Protein AF-A0A1Y4HBT4-F1 (afdb_monomer_lite)

pLDDT: mean 91.41, std 9.84, range [44.88, 98.38]

Structure (mmCIF, N/CA/C/O backbone):
data_AF-A0A1Y4HBT4-F1
#
_entry.id   AF-A0A1Y4HBT4-F1
#
loop_
_atom_site.group_PDB
_atom_site.id
_atom_site.type_symbol
_atom_site.label_atom_id
_atom_site.label_alt_id
_atom_site.label_comp_id
_atom_site.label_asym_id
_atom_site.label_entity_id
_atom_site.label_seq_id
_atom_site.pdbx_PDB_ins_code
_atom_site.Cartn_x
_atom_site.Cartn_y
_atom_site.Cartn_z
_atom_site.occupancy
_atom_site.B_iso_or_equiv
_atom_site.auth_seq_id
_atom_site.auth_comp_id
_atom_site.auth_asym_id
_atom_site.auth_atom_id
_atom_site.pdbx_PDB_model_num
ATOM 1 N N . MET A 1 1 ? -8.157 23.548 -2.774 1.00 64.62 1 MET A N 1
ATOM 2 C CA . MET A 1 1 ? -7.279 22.639 -3.549 1.00 64.62 1 MET A CA 1
ATOM 3 C C . MET A 1 1 ? -8.157 21.857 -4.516 1.00 64.62 1 MET A C 1
ATOM 5 O O . MET A 1 1 ? -9.192 21.374 -4.078 1.00 64.62 1 MET A O 1
ATOM 9 N N . TYR A 1 2 ? -7.808 21.787 -5.802 1.00 73.25 2 TYR A N 1
ATOM 10 C CA . TYR A 1 2 ? -8.589 21.038 -6.796 1.00 73.25 2 TYR A CA 1
ATOM 11 C C . TYR A 1 2 ? -8.471 19.526 -6.544 1.00 73.25 2 TYR A C 1
ATOM 13 O O . TYR A 1 2 ? -7.358 19.030 -6.365 1.00 73.25 2 TYR A O 1
ATOM 21 N N . LYS A 1 3 ? -9.604 18.813 -6.514 1.00 75.88 3 LYS A N 1
ATOM 22 C CA . LYS A 1 3 ? -9.679 17.352 -6.356 1.00 75.88 3 LYS A CA 1
ATOM 23 C C . LYS A 1 3 ? -10.138 16.749 -7.683 1.00 75.88 3 LYS A C 1
ATOM 25 O O . LYS A 1 3 ? -11.192 17.127 -8.187 1.00 75.88 3 LYS A O 1
ATOM 30 N N . ARG A 1 4 ? -9.327 15.859 -8.261 1.00 77.75 4 ARG A N 1
ATOM 31 C CA . ARG A 1 4 ? -9.658 15.161 -9.516 1.00 77.75 4 ARG A CA 1
ATOM 32 C C . ARG A 1 4 ? -10.712 14.075 -9.282 1.00 77.75 4 ARG A C 1
ATOM 34 O O . ARG A 1 4 ? -10.930 13.683 -8.141 1.00 77.75 4 ARG A O 1
ATOM 41 N N . ALA A 1 5 ? -11.333 13.555 -10.339 1.00 82.56 5 ALA A N 1
ATOM 42 C CA . ALA A 1 5 ? -12.328 12.484 -10.217 1.00 82.56 5 ALA A CA 1
ATOM 43 C C . ALA A 1 5 ? -11.760 11.231 -9.517 1.00 82.56 5 ALA A C 1
ATOM 45 O O . ALA A 1 5 ? -12.427 10.630 -8.677 1.00 82.56 5 ALA A O 1
ATOM 46 N N . GLU A 1 6 ? -10.490 10.896 -9.771 1.00 88.44 6 GLU A N 1
ATOM 47 C CA . GLU A 1 6 ? -9.811 9.747 -9.163 1.00 88.44 6 GLU A CA 1
ATOM 48 C C . GLU A 1 6 ? -9.647 9.898 -7.647 1.00 88.44 6 GLU A C 1
ATOM 50 O O . GLU A 1 6 ? -9.584 8.897 -6.941 1.00 88.44 6 GLU A O 1
ATOM 55 N N . TYR A 1 7 ? -9.618 11.131 -7.126 1.00 93.25 7 TYR A N 1
ATOM 56 C CA . TYR A 1 7 ? -9.551 11.373 -5.684 1.00 93.25 7 TYR A CA 1
ATOM 57 C C . TYR A 1 7 ? -10.738 10.720 -4.966 1.00 93.25 7 TYR A C 1
ATOM 59 O O . TYR A 1 7 ? -10.548 10.052 -3.949 1.00 93.25 7 TYR A O 1
ATOM 67 N N . GLN A 1 8 ? -11.956 10.914 -5.488 1.00 91.88 8 GLN A N 1
ATOM 68 C CA . GLN A 1 8 ? -13.167 10.397 -4.846 1.00 91.88 8 GLN A CA 1
ATOM 69 C C . GLN A 1 8 ? -13.194 8.876 -4.919 1.00 91.88 8 GLN A C 1
ATOM 71 O O . GLN A 1 8 ? -13.357 8.224 -3.894 1.00 91.88 8 GLN A O 1
ATOM 76 N N . LEU A 1 9 ? -12.885 8.321 -6.094 1.00 93.88 9 LEU A N 1
ATOM 77 C CA . LEU A 1 9 ? -12.813 6.877 -6.288 1.00 93.88 9 LEU A CA 1
ATOM 78 C C . LEU A 1 9 ? -11.801 6.218 -5.338 1.00 93.88 9 LEU A C 1
ATOM 80 O O . LEU A 1 9 ? -12.131 5.243 -4.671 1.00 93.88 9 LEU A O 1
ATOM 84 N N . ILE A 1 10 ? -10.578 6.750 -5.234 1.00 94.31 10 ILE A N 1
ATOM 85 C CA . ILE A 1 10 ? -9.556 6.197 -4.331 1.00 94.31 10 ILE A CA 1
ATOM 86 C C . ILE A 1 10 ? -10.014 6.318 -2.869 1.00 94.31 10 ILE A C 1
ATOM 88 O O . ILE A 1 10 ? -9.846 5.378 -2.095 1.00 94.31 10 ILE A O 1
ATOM 92 N N . THR A 1 11 ? -10.627 7.442 -2.490 1.00 94.50 11 THR A N 1
ATOM 93 C CA . THR A 1 11 ? -11.150 7.655 -1.131 1.00 94.50 11 THR A CA 1
ATOM 94 C C . THR A 1 11 ? -12.230 6.634 -0.776 1.00 94.50 11 THR A C 1
ATOM 96 O O . THR A 1 11 ? -12.176 6.036 0.297 1.00 94.50 11 THR A O 1
ATOM 99 N N . GLU A 1 12 ? -13.196 6.418 -1.668 1.00 94.19 12 GLU A N 1
ATOM 100 C CA . GLU A 1 12 ? -14.270 5.437 -1.490 1.00 94.19 12 GLU A CA 1
ATOM 101 C C . GLU A 1 12 ? -13.694 4.026 -1.342 1.00 94.19 12 GLU A C 1
ATOM 103 O O . GLU A 1 12 ? -13.970 3.350 -0.351 1.00 94.19 12 GLU A O 1
ATOM 108 N N . ARG A 1 13 ? -12.791 3.631 -2.246 1.00 95.06 13 ARG A N 1
ATOM 109 C CA . ARG A 1 13 ? -12.144 2.312 -2.231 1.00 95.06 13 ARG A CA 1
ATOM 110 C C . ARG A 1 13 ? -11.312 2.047 -0.983 1.00 95.06 13 ARG A C 1
ATOM 112 O O . ARG A 1 13 ? -11.311 0.929 -0.480 1.00 95.06 13 ARG A O 1
ATOM 119 N N . ILE A 1 14 ? -10.609 3.053 -0.462 1.00 94.38 14 ILE A N 1
ATOM 120 C CA . ILE A 1 14 ? -9.837 2.901 0.779 1.00 94.38 14 ILE A CA 1
ATOM 121 C C . ILE A 1 14 ? -10.763 2.782 1.994 1.00 94.38 14 ILE A C 1
ATOM 123 O O . ILE A 1 14 ? -10.425 2.080 2.946 1.00 94.38 14 ILE A O 1
ATOM 127 N N . LYS A 1 15 ? -11.929 3.436 1.989 1.00 93.38 15 LYS A N 1
ATOM 128 C CA . LYS A 1 15 ? -12.894 3.364 3.098 1.00 93.38 15 LYS A CA 1
ATOM 129 C C . LYS A 1 15 ? -13.644 2.036 3.159 1.00 93.38 15 LYS A C 1
ATOM 131 O O . LYS A 1 15 ? -14.063 1.649 4.248 1.00 93.38 15 LYS A O 1
ATOM 136 N N . GLU A 1 16 ? -13.770 1.324 2.041 1.00 94.06 16 GLU A N 1
ATOM 137 C CA . GLU A 1 16 ? -14.349 -0.021 2.015 1.00 94.06 16 GLU A CA 1
ATOM 138 C C . GLU A 1 16 ? -13.636 -0.973 3.004 1.00 94.06 16 GLU A C 1
ATOM 140 O O . GLU A 1 16 ? -12.448 -0.797 3.311 1.00 94.06 16 GLU A O 1
ATOM 145 N N . PRO A 1 17 ? -14.333 -2.001 3.527 1.00 93.06 17 PRO A N 1
ATOM 146 C CA . PRO A 1 17 ? -13.690 -3.070 4.282 1.00 93.06 17 PRO A CA 1
ATOM 147 C C . PRO A 1 17 ? -12.550 -3.709 3.483 1.00 93.06 17 PRO A C 1
ATOM 149 O O . PRO A 1 17 ? -12.629 -3.828 2.258 1.00 93.06 17 PRO A O 1
ATOM 152 N N . ARG A 1 18 ? -11.505 -4.167 4.178 1.00 94.50 18 ARG A N 1
ATOM 153 C CA . ARG A 1 18 ? -10.351 -4.830 3.561 1.00 94.50 18 ARG A CA 1
ATOM 154 C C . ARG A 1 18 ? -10.784 -6.104 2.824 1.00 94.50 18 ARG A C 1
ATOM 156 O O . ARG A 1 18 ? -10.974 -7.154 3.428 1.00 94.50 18 ARG A O 1
ATOM 163 N N . ARG A 1 19 ? -10.954 -5.988 1.506 1.00 91.25 19 ARG A N 1
ATOM 164 C CA . ARG A 1 19 ? -11.344 -7.085 0.597 1.00 91.25 19 ARG A CA 1
ATOM 165 C C . ARG A 1 19 ? -10.495 -7.148 -0.663 1.00 91.25 19 ARG A C 1
ATOM 167 O O . ARG A 1 19 ? -10.307 -8.223 -1.220 1.00 91.25 19 ARG A O 1
ATOM 174 N N . PHE A 1 20 ? -9.980 -6.002 -1.096 1.00 94.75 20 PHE A N 1
ATOM 175 C CA . PHE A 1 20 ? -9.266 -5.865 -2.355 1.00 94.75 20 PHE A CA 1
ATOM 176 C C . PHE A 1 20 ? -7.920 -5.186 -2.143 1.00 94.75 20 PHE A C 1
ATOM 178 O O . PHE A 1 20 ? -7.798 -4.248 -1.352 1.00 94.75 20 PHE A O 1
ATOM 185 N N . ILE A 1 21 ? -6.937 -5.638 -2.914 1.00 96.12 21 ILE A N 1
ATOM 186 C CA . ILE A 1 21 ? -5.676 -4.931 -3.110 1.00 96.12 21 ILE A CA 1
ATOM 187 C C . ILE A 1 21 ? -5.961 -3.797 -4.096 1.00 96.12 21 ILE A C 1
ATOM 189 O O . ILE A 1 21 ? -6.390 -4.051 -5.222 1.00 96.12 21 ILE A O 1
ATOM 193 N N . GLN A 1 22 ? -5.757 -2.549 -3.676 1.00 96.12 22 GLN A N 1
ATOM 194 C CA . GLN A 1 22 ? -5.985 -1.391 -4.537 1.00 96.12 22 GLN A CA 1
ATOM 195 C C . GLN A 1 22 ? -4.718 -1.092 -5.333 1.00 96.12 22 GLN A C 1
ATOM 197 O O . GLN A 1 22 ? -3.628 -1.012 -4.766 1.00 96.12 22 GLN A O 1
ATOM 202 N N . VAL A 1 23 ? -4.856 -0.900 -6.643 1.00 94.81 23 VAL A N 1
ATOM 203 C CA . VAL A 1 23 ? -3.729 -0.596 -7.532 1.00 94.81 23 VAL A CA 1
ATOM 204 C C . VAL A 1 23 ? -4.066 0.627 -8.380 1.00 94.81 23 VAL A C 1
ATOM 206 O O . VAL A 1 23 ? -5.076 0.650 -9.079 1.00 94.81 23 VAL A O 1
ATOM 209 N N . VAL A 1 24 ? -3.207 1.646 -8.335 1.00 93.56 24 VAL A N 1
ATOM 210 C CA . VAL A 1 24 ? -3.311 2.870 -9.137 1.00 93.56 24 VAL A CA 1
ATOM 211 C C . VAL A 1 24 ? -2.195 2.876 -10.177 1.00 93.56 24 VAL A C 1
ATOM 213 O O . VAL A 1 24 ? -1.037 3.184 -9.886 1.00 93.56 24 VAL A O 1
ATOM 216 N N . MET A 1 25 ? -2.564 2.556 -11.416 1.00 90.56 25 MET A N 1
ATOM 217 C CA . MET A 1 25 ? -1.651 2.497 -12.558 1.00 90.56 25 MET A CA 1
ATOM 218 C C . MET A 1 25 ? -1.843 3.693 -13.488 1.00 90.56 25 MET A C 1
ATOM 220 O O . MET A 1 25 ? -2.935 4.236 -13.623 1.00 90.56 25 MET A O 1
ATOM 224 N N . GLY A 1 26 ? -0.776 4.100 -14.172 1.00 89.00 26 GLY A N 1
ATOM 225 C CA . GLY A 1 26 ? -0.867 5.123 -15.216 1.00 89.00 26 GLY A CA 1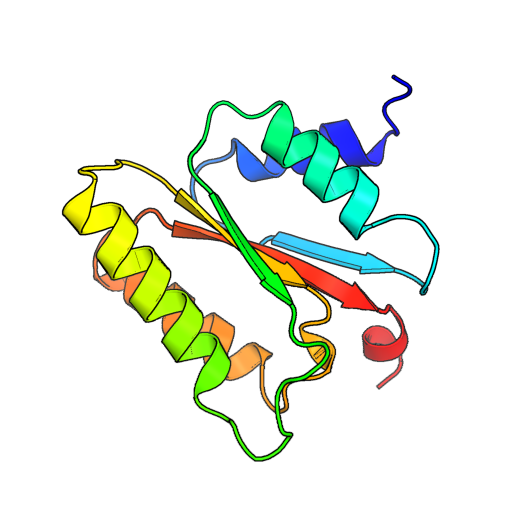
ATOM 226 C C . GLY A 1 26 ? 0.493 5.613 -15.693 1.00 89.00 26 GLY A C 1
ATOM 227 O O . GLY A 1 26 ? 1.521 5.288 -15.092 1.00 89.00 26 GLY A O 1
ATOM 228 N N . ALA A 1 27 ? 0.522 6.415 -16.756 1.00 86.31 27 ALA A N 1
ATOM 229 C CA . ALA A 1 27 ? 1.765 6.951 -17.308 1.00 86.31 27 ALA A CA 1
ATOM 230 C C . ALA A 1 27 ? 2.593 7.716 -16.253 1.00 86.31 27 ALA A C 1
ATOM 232 O O . ALA A 1 27 ? 2.094 8.164 -15.211 1.00 86.31 27 ALA A O 1
ATOM 233 N N . ARG A 1 28 ? 3.902 7.842 -16.490 1.00 82.94 28 ARG A N 1
ATOM 234 C CA . ARG A 1 28 ? 4.760 8.673 -15.633 1.00 82.94 28 ARG A CA 1
ATOM 235 C C . ARG A 1 28 ? 4.326 10.139 -15.734 1.00 82.94 28 ARG A C 1
ATOM 237 O O . ARG A 1 28 ? 3.817 10.557 -16.765 1.00 82.94 28 ARG A O 1
ATOM 244 N N . GLN A 1 29 ? 4.527 10.896 -14.654 1.00 82.44 29 GLN A N 1
ATOM 245 C CA . GLN A 1 29 ? 4.263 12.344 -14.587 1.00 82.44 29 GLN A CA 1
ATOM 246 C C . GLN A 1 29 ? 2.790 12.789 -14.706 1.00 82.44 29 GLN A C 1
ATOM 248 O O . GLN A 1 29 ? 2.516 13.974 -14.849 1.00 82.44 29 GLN A O 1
ATOM 253 N N . ILE A 1 30 ? 1.815 11.882 -14.558 1.00 86.88 30 ILE A N 1
ATOM 254 C CA . ILE A 1 30 ? 0.383 12.256 -14.556 1.00 86.88 30 ILE A CA 1
ATOM 255 C C . ILE A 1 30 ? -0.153 12.685 -13.177 1.00 86.88 30 ILE A C 1
ATOM 257 O O . ILE A 1 30 ? -1.322 13.051 -13.062 1.00 86.88 30 ILE A O 1
ATOM 261 N N . GLY A 1 31 ? 0.673 12.632 -12.124 1.00 86.19 31 GLY A N 1
ATOM 262 C CA . GLY A 1 31 ? 0.303 13.059 -10.767 1.00 86.19 31 GLY A CA 1
ATOM 263 C C . GLY A 1 31 ? -0.365 11.994 -9.883 1.00 86.19 31 GLY A C 1
ATOM 264 O O . GLY A 1 31 ? -1.105 12.355 -8.973 1.00 86.19 31 GLY A O 1
ATOM 265 N N . LYS A 1 32 ? -0.113 10.695 -10.110 1.00 91.38 32 LYS A N 1
ATOM 266 C CA . LYS A 1 32 ? -0.682 9.594 -9.297 1.00 91.38 32 LYS A CA 1
ATOM 267 C C . LYS A 1 32 ? -0.343 9.730 -7.809 1.00 91.38 32 LYS A C 1
ATOM 269 O O . LYS A 1 32 ? -1.244 9.835 -6.981 1.00 91.38 32 LYS A O 1
ATOM 274 N N . SER A 1 33 ? 0.950 9.811 -7.484 1.00 90.62 33 SER A N 1
ATOM 275 C CA . SER A 1 33 ? 1.432 9.949 -6.105 1.00 90.62 33 SER A CA 1
ATOM 276 C C . SER A 1 33 ? 0.934 11.249 -5.470 1.00 90.62 33 SER A C 1
ATOM 278 O O . SER A 1 33 ? 0.663 11.291 -4.273 1.00 90.62 33 SER A O 1
ATOM 280 N N . THR A 1 34 ? 0.718 12.299 -6.274 1.00 91.56 34 THR A N 1
ATOM 281 C CA . THR A 1 34 ? 0.097 13.547 -5.817 1.00 91.56 34 THR A CA 1
ATOM 282 C C . THR A 1 34 ? -1.344 13.322 -5.366 1.00 91.56 34 THR A C 1
ATOM 284 O O . THR A 1 34 ? -1.672 13.696 -4.246 1.00 91.56 34 THR A O 1
ATOM 287 N N . VAL A 1 35 ? -2.192 12.689 -6.187 1.00 92.88 35 VAL A N 1
ATOM 288 C CA . VAL A 1 35 ? -3.595 12.417 -5.823 1.00 92.88 35 VAL A CA 1
ATOM 289 C C . VAL A 1 35 ? -3.671 11.497 -4.605 1.00 92.88 35 VAL A C 1
ATOM 291 O O . VAL A 1 35 ? -4.398 11.800 -3.664 1.00 92.88 35 VAL A O 1
ATOM 294 N N . VAL A 1 36 ? -2.870 10.430 -4.562 1.00 94.06 36 VAL A N 1
ATOM 295 C CA . VAL A 1 36 ? -2.827 9.524 -3.404 1.00 94.06 36 VAL A CA 1
ATOM 296 C C . VAL A 1 36 ? -2.409 10.263 -2.134 1.00 94.06 36 VAL A C 1
ATOM 298 O O . VAL A 1 36 ? -3.069 10.130 -1.110 1.00 94.06 36 VAL A O 1
ATOM 301 N N . LYS A 1 37 ? -1.378 11.113 -2.191 1.00 93.12 37 LYS A N 1
ATOM 302 C CA . LYS A 1 37 ? -0.956 11.918 -1.036 1.00 93.12 37 LYS A CA 1
ATOM 303 C C . LYS A 1 37 ? -2.057 12.865 -0.551 1.00 93.12 37 LYS A C 1
ATOM 305 O O . LYS A 1 37 ? -2.183 13.078 0.651 1.00 93.12 37 LYS A O 1
ATOM 310 N N . GLN A 1 38 ? -2.855 13.426 -1.462 1.00 92.25 38 GLN A N 1
ATOM 311 C CA . GLN A 1 38 ? -4.018 14.240 -1.098 1.00 92.25 38 GLN A CA 1
ATOM 312 C C . GLN A 1 38 ? -5.093 13.400 -0.398 1.00 92.25 38 GLN A C 1
ATOM 314 O O . GLN A 1 38 ? -5.630 13.839 0.613 1.00 92.25 38 GLN A O 1
ATOM 319 N N . VAL A 1 39 ? -5.380 12.195 -0.901 1.00 94.50 39 VAL A N 1
ATOM 320 C CA . VAL A 1 39 ? -6.338 11.271 -0.274 1.00 94.50 39 VAL A CA 1
ATOM 321 C C . VAL A 1 39 ? -5.871 10.876 1.127 1.00 94.50 39 VAL A C 1
ATOM 323 O O . VAL A 1 39 ? -6.618 11.051 2.079 1.00 94.50 39 VAL A O 1
ATOM 326 N N . LEU A 1 40 ? -4.622 10.428 1.279 1.00 94.06 40 LEU A N 1
ATOM 327 C CA . LEU A 1 40 ? -4.062 10.014 2.572 1.00 94.06 40 LEU A CA 1
ATOM 328 C C . LEU A 1 40 ? -4.041 11.145 3.605 1.00 94.06 40 LEU A C 1
ATOM 330 O O . LEU A 1 40 ? -4.207 10.886 4.788 1.00 94.06 40 LEU A O 1
ATOM 334 N N . LYS A 1 41 ? -3.827 12.393 3.172 1.00 91.94 41 LYS A N 1
ATOM 335 C CA . LYS A 1 41 ? -3.843 13.559 4.066 1.00 91.94 41 LYS A CA 1
ATOM 336 C C . LYS A 1 41 ? -5.248 13.881 4.578 1.00 91.94 41 LYS A C 1
ATOM 338 O O . LYS A 1 41 ? -5.387 14.350 5.701 1.00 91.94 41 LYS A O 1
ATOM 343 N N . ASP A 1 42 ? -6.255 13.680 3.737 1.00 92.62 42 ASP A N 1
ATOM 344 C CA . ASP A 1 42 ? -7.647 13.989 4.062 1.00 92.62 42 ASP A CA 1
ATOM 345 C C . ASP A 1 42 ? -8.369 12.804 4.734 1.00 92.62 42 ASP A C 1
ATOM 347 O O . ASP A 1 42 ? -9.470 12.971 5.261 1.00 92.62 42 ASP A O 1
ATOM 351 N N . LEU A 1 43 ? -7.777 11.606 4.703 1.00 90.69 43 LEU A N 1
ATOM 352 C CA . LEU A 1 43 ? -8.248 10.436 5.434 1.00 90.69 43 LEU A CA 1
ATOM 353 C C . LEU A 1 43 ? -7.761 10.483 6.883 1.00 90.69 43 LEU A C 1
ATOM 355 O O . LEU A 1 43 ? -6.566 10.574 7.146 1.00 90.69 43 LEU A O 1
ATOM 359 N N . ASP A 1 44 ? -8.687 10.309 7.822 1.00 88.25 44 ASP A N 1
ATOM 360 C CA . ASP A 1 44 ? -8.378 10.115 9.242 1.00 88.25 44 ASP A CA 1
ATOM 361 C C . ASP A 1 44 ? -8.026 8.642 9.524 1.00 88.25 44 ASP A C 1
ATOM 363 O O . ASP A 1 44 ? -8.686 7.941 10.286 1.00 88.25 44 ASP A O 1
ATOM 367 N N . MET A 1 45 ? -7.036 8.119 8.794 1.00 93.75 45 MET A N 1
ATOM 368 C CA . MET A 1 45 ? -6.555 6.743 8.928 1.00 93.75 45 MET A CA 1
ATOM 369 C C . MET A 1 45 ? -5.027 6.728 9.008 1.00 93.75 45 MET A C 1
ATOM 371 O O . MET A 1 45 ? -4.369 7.390 8.199 1.00 93.75 45 MET A O 1
ATOM 375 N N . PRO A 1 46 ? -4.429 5.942 9.921 1.00 97.12 46 PRO A N 1
ATOM 376 C CA . PRO A 1 46 ? -2.990 5.737 9.927 1.00 97.12 46 PRO A CA 1
ATOM 377 C C . PRO A 1 46 ? -2.517 5.166 8.589 1.00 97.12 46 PRO A C 1
ATOM 379 O O . PRO A 1 46 ? -3.143 4.263 8.031 1.00 97.12 46 PRO A O 1
ATOM 382 N N . TYR A 1 47 ? -1.385 5.652 8.086 1.00 97.88 47 TYR A N 1
ATOM 383 C CA . TYR A 1 47 ? -0.769 5.115 6.878 1.00 97.88 47 TYR A CA 1
ATOM 384 C C . TYR A 1 47 ? 0.753 5.097 6.978 1.00 97.88 47 TYR A C 1
ATOM 386 O O . TYR A 1 47 ? 1.343 5.851 7.753 1.00 97.88 47 TYR A O 1
ATOM 394 N N . GLN A 1 48 ? 1.390 4.251 6.173 1.00 97.81 48 GLN A N 1
ATOM 395 C CA . GLN A 1 48 ? 2.826 4.258 5.910 1.00 97.81 48 GLN A CA 1
ATOM 396 C C . GLN A 1 48 ? 3.062 4.237 4.403 1.00 97.81 48 GLN A C 1
ATOM 398 O O . GLN A 1 48 ? 2.374 3.527 3.670 1.00 97.81 48 GLN A O 1
ATOM 403 N N . PHE A 1 49 ? 4.021 5.039 3.948 1.00 97.12 49 PHE A N 1
ATOM 404 C CA . PHE A 1 49 ? 4.328 5.221 2.534 1.00 97.12 49 PHE A CA 1
ATOM 405 C C . PHE A 1 49 ? 5.777 4.829 2.261 1.00 97.12 49 PHE A C 1
ATOM 407 O O . PHE A 1 49 ? 6.692 5.390 2.864 1.00 97.12 49 PHE A O 1
ATOM 414 N N . PHE A 1 50 ? 5.974 3.918 1.314 1.00 96.88 50 PHE A N 1
ATOM 415 C CA . PHE A 1 50 ? 7.279 3.445 0.866 1.00 96.88 50 PHE A CA 1
ATOM 416 C C . PHE A 1 50 ? 7.424 3.674 -0.641 1.00 96.88 50 PHE A C 1
ATOM 418 O O . PHE A 1 50 ? 6.462 3.514 -1.385 1.00 96.88 50 PHE A O 1
ATOM 425 N N . SER A 1 51 ? 8.623 4.037 -1.104 1.00 95.12 51 SER A N 1
ATOM 426 C CA . SER A 1 51 ? 8.943 4.127 -2.537 1.00 95.12 51 SER A CA 1
ATOM 427 C C . SER A 1 51 ? 9.983 3.077 -2.905 1.00 95.12 51 SER A C 1
ATOM 429 O O . SER A 1 51 ? 11.020 2.971 -2.247 1.00 95.12 51 SER A O 1
ATOM 431 N N . ALA A 1 52 ? 9.717 2.343 -3.985 1.00 93.56 52 ALA A N 1
ATOM 432 C CA . ALA A 1 52 ? 10.631 1.362 -4.553 1.00 93.56 52 ALA A CA 1
ATOM 433 C C . ALA A 1 52 ? 11.728 1.987 -5.445 1.00 93.56 52 ALA A C 1
ATOM 435 O O . ALA A 1 52 ? 12.493 1.263 -6.080 1.00 93.56 52 ALA A O 1
ATOM 436 N N . ASP A 1 53 ? 11.834 3.323 -5.525 1.00 89.06 53 ASP A N 1
ATOM 437 C CA . ASP A 1 53 ? 12.697 3.999 -6.502 1.00 89.06 53 ASP A CA 1
ATOM 438 C C . ASP A 1 53 ? 14.182 3.623 -6.429 1.00 89.06 53 ASP A C 1
ATOM 440 O O . ASP A 1 53 ? 14.828 3.564 -7.478 1.00 89.06 53 ASP A O 1
ATOM 444 N N . ASN A 1 54 ? 14.683 3.360 -5.218 1.00 86.88 54 ASN A N 1
ATOM 445 C CA . ASN A 1 54 ? 16.093 3.096 -4.910 1.00 86.88 54 ASN A CA 1
ATOM 446 C C . ASN A 1 54 ? 16.316 1.701 -4.306 1.00 86.88 54 ASN A C 1
ATOM 448 O O . ASN A 1 54 ? 17.293 1.482 -3.588 1.00 86.88 54 ASN A O 1
ATOM 452 N N . VAL A 1 55 ? 15.397 0.766 -4.544 1.00 89.19 55 VAL A N 1
ATOM 453 C CA . VAL A 1 55 ? 15.532 -0.597 -4.028 1.00 89.19 55 VAL A CA 1
ATOM 454 C C . VAL A 1 55 ? 16.447 -1.390 -4.962 1.00 89.19 55 VAL A C 1
ATOM 456 O O . VAL A 1 55 ? 16.177 -1.449 -6.165 1.00 89.19 55 VAL A O 1
ATOM 459 N N . PRO A 1 56 ? 17.537 -1.996 -4.453 1.00 87.31 56 PRO A N 1
ATOM 460 C CA . PRO A 1 56 ? 18.389 -2.850 -5.269 1.00 87.31 56 PRO A CA 1
ATOM 461 C C . PRO A 1 56 ? 17.585 -4.008 -5.864 1.00 87.31 56 PRO A C 1
ATOM 463 O O . PRO A 1 56 ? 16.815 -4.648 -5.152 1.00 87.31 56 PRO A O 1
ATOM 466 N N . ALA A 1 57 ? 17.817 -4.337 -7.137 1.00 77.44 57 ALA A N 1
ATOM 467 C CA . ALA A 1 57 ? 17.121 -5.440 -7.811 1.00 77.44 57 ALA A CA 1
ATOM 468 C C . ALA A 1 57 ? 17.336 -6.808 -7.130 1.00 77.44 57 ALA A C 1
ATOM 470 O O . ALA A 1 57 ? 16.527 -7.716 -7.283 1.00 77.44 57 ALA A O 1
ATOM 471 N N . THR A 1 58 ? 18.419 -6.953 -6.363 1.00 82.19 58 THR A N 1
ATOM 472 C CA . THR A 1 58 ? 18.731 -8.152 -5.575 1.00 82.19 58 THR A CA 1
ATOM 473 C C . THR A 1 58 ? 17.929 -8.256 -4.278 1.00 82.19 58 THR A C 1
ATOM 475 O O . THR A 1 58 ? 17.941 -9.310 -3.646 1.00 82.19 58 THR A O 1
ATOM 478 N N . ASN A 1 59 ? 17.243 -7.192 -3.853 1.00 85.56 59 ASN A N 1
ATOM 479 C CA . ASN A 1 59 ? 16.483 -7.190 -2.611 1.00 85.56 59 ASN A CA 1
ATOM 480 C C . ASN A 1 59 ? 15.048 -7.685 -2.839 1.00 85.56 59 ASN A C 1
ATOM 482 O O . ASN A 1 59 ? 14.106 -6.903 -2.963 1.00 85.56 59 ASN A O 1
ATOM 486 N N . SER A 1 60 ? 14.889 -9.007 -2.846 1.00 84.12 60 SER A N 1
ATOM 487 C CA . SER A 1 60 ? 13.583 -9.665 -2.946 1.00 84.12 60 SER A CA 1
ATOM 488 C C . SER A 1 60 ? 12.745 -9.581 -1.664 1.00 84.12 60 SER A C 1
ATOM 490 O O . SER A 1 60 ? 11.547 -9.847 -1.706 1.00 84.12 60 SER A O 1
ATOM 492 N N . ALA A 1 61 ? 13.351 -9.239 -0.521 1.00 92.88 61 ALA A N 1
ATOM 493 C CA . ALA A 1 61 ? 12.676 -9.193 0.779 1.00 92.88 61 ALA A CA 1
ATOM 494 C C . ALA A 1 61 ? 12.002 -7.842 1.070 1.00 92.88 61 ALA A C 1
ATOM 496 O O . ALA A 1 61 ? 11.155 -7.758 1.955 1.00 92.88 61 ALA A O 1
ATOM 497 N N . TRP A 1 62 ? 12.317 -6.796 0.300 1.00 96.44 62 TRP A N 1
ATOM 498 C CA . TRP A 1 62 ? 11.929 -5.420 0.615 1.00 96.44 62 TRP A CA 1
ATOM 499 C C . TRP A 1 62 ? 10.417 -5.205 0.807 1.00 96.44 62 TRP A C 1
ATOM 501 O O . TRP A 1 62 ? 10.001 -4.460 1.694 1.00 96.44 62 TRP A O 1
ATOM 511 N N . ILE A 1 63 ? 9.576 -5.873 0.009 1.00 96.75 63 ILE A N 1
ATOM 512 C CA . ILE A 1 63 ? 8.113 -5.792 0.162 1.00 96.75 63 ILE A CA 1
ATOM 513 C C . ILE A 1 63 ? 7.682 -6.401 1.504 1.00 96.75 63 ILE A C 1
ATOM 515 O O . ILE A 1 63 ? 6.912 -5.780 2.240 1.00 96.75 63 ILE A O 1
ATOM 519 N N . SER A 1 64 ? 8.205 -7.580 1.849 1.00 97.50 64 SER A N 1
ATOM 520 C CA . SER A 1 64 ? 7.945 -8.227 3.140 1.00 97.50 64 SER A CA 1
ATOM 521 C C . SER A 1 64 ? 8.448 -7.376 4.311 1.00 97.50 64 SER A C 1
ATOM 523 O O . SER A 1 64 ? 7.758 -7.274 5.326 1.00 97.50 64 SER A O 1
ATOM 525 N N . ASP A 1 65 ? 9.586 -6.691 4.161 1.00 97.31 65 ASP A N 1
ATOM 526 C CA . ASP A 1 65 ? 10.119 -5.777 5.178 1.00 97.31 65 ASP A CA 1
ATOM 527 C C . ASP A 1 65 ? 9.186 -4.579 5.421 1.00 97.31 65 ASP A C 1
ATOM 529 O O . ASP A 1 65 ? 8.926 -4.217 6.573 1.00 97.31 65 ASP A O 1
ATOM 533 N N . CYS A 1 66 ? 8.616 -3.996 4.357 1.00 98.00 66 CYS A N 1
ATOM 534 C CA . CYS A 1 66 ? 7.603 -2.940 4.478 1.00 98.00 66 CYS A CA 1
ATOM 535 C C . CYS A 1 66 ? 6.393 -3.433 5.284 1.00 98.00 66 CYS A C 1
ATOM 537 O O . CYS A 1 66 ? 5.914 -2.746 6.190 1.00 98.00 66 CYS A O 1
ATOM 539 N N . TRP A 1 67 ? 5.923 -4.648 4.997 1.00 98.19 67 TRP A N 1
ATOM 540 C CA . TRP A 1 67 ? 4.828 -5.275 5.734 1.00 98.19 67 TRP A CA 1
ATOM 541 C C . TRP A 1 67 ? 5.166 -5.497 7.205 1.00 98.19 67 TRP A C 1
ATOM 543 O O . TRP A 1 67 ? 4.379 -5.137 8.082 1.00 98.19 67 TRP A O 1
ATOM 553 N N . ALA A 1 68 ? 6.345 -6.047 7.496 1.00 98.25 68 ALA A N 1
ATOM 554 C CA . ALA A 1 68 ? 6.811 -6.276 8.859 1.00 98.25 68 ALA A CA 1
ATOM 555 C C . ALA A 1 68 ? 6.880 -4.966 9.661 1.00 98.25 68 ALA A C 1
ATOM 557 O O . ALA A 1 68 ? 6.414 -4.914 10.805 1.00 98.25 68 ALA A O 1
ATOM 558 N N . ALA A 1 69 ? 7.375 -3.890 9.044 1.00 98.31 69 ALA A N 1
ATOM 559 C CA . ALA A 1 69 ? 7.408 -2.563 9.649 1.00 98.31 69 ALA A CA 1
ATOM 560 C C . ALA A 1 69 ? 5.995 -2.051 9.984 1.00 98.31 69 ALA A C 1
ATOM 562 O O . ALA A 1 69 ? 5.747 -1.615 11.111 1.00 98.31 69 ALA A O 1
ATOM 563 N N . VAL A 1 70 ? 5.043 -2.162 9.049 1.00 98.38 70 VAL A N 1
ATOM 564 C CA . VAL A 1 70 ? 3.651 -1.726 9.265 1.00 98.38 70 VAL A CA 1
ATOM 565 C C . VAL A 1 70 ? 2.948 -2.567 10.327 1.00 98.38 70 VAL A C 1
ATOM 567 O O . VAL A 1 70 ? 2.282 -2.007 11.197 1.00 98.38 70 VAL A O 1
ATOM 570 N N . ARG A 1 71 ? 3.124 -3.893 10.318 1.00 98.31 71 ARG A N 1
ATOM 571 C CA . ARG A 1 71 ? 2.570 -4.802 11.337 1.00 98.31 71 ARG A CA 1
ATOM 572 C C . ARG A 1 71 ? 3.077 -4.447 12.733 1.00 98.31 71 ARG A C 1
ATOM 574 O O . ARG A 1 71 ? 2.285 -4.343 13.671 1.00 98.31 71 ARG A O 1
ATOM 581 N N . SER A 1 72 ? 4.385 -4.221 12.864 1.00 98.12 72 SER A N 1
ATOM 582 C 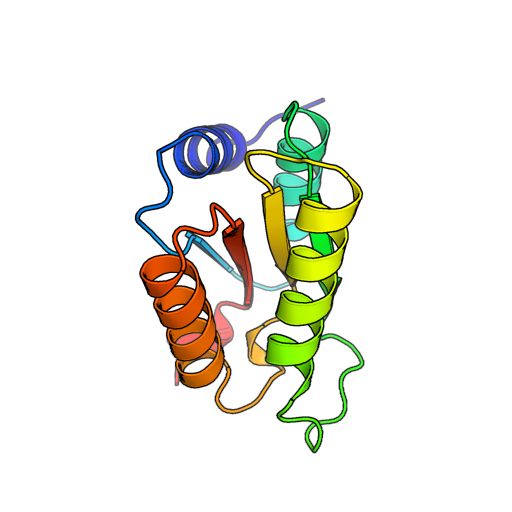CA . SER A 1 72 ? 5.013 -3.807 14.123 1.00 98.12 72 SER A CA 1
ATOM 583 C C . SER A 1 72 ? 4.465 -2.460 14.607 1.00 98.12 72 SER A C 1
ATOM 585 O O . SER A 1 72 ? 4.073 -2.311 15.769 1.00 98.12 72 SER A O 1
ATOM 587 N N . LEU A 1 73 ? 4.337 -1.489 13.698 1.00 98.00 73 LEU A N 1
ATOM 588 C CA . LEU A 1 73 ? 3.805 -0.171 14.019 1.00 98.00 73 LEU A CA 1
ATOM 589 C C . LEU A 1 73 ? 2.328 -0.230 14.436 1.00 98.00 73 LEU A C 1
ATOM 591 O O . LEU A 1 73 ? 1.980 0.307 15.485 1.00 98.00 73 LEU A O 1
ATOM 595 N N . LYS A 1 74 ? 1.479 -0.944 13.684 1.00 97.69 74 LYS A N 1
ATOM 596 C CA . LYS A 1 74 ? 0.060 -1.166 14.014 1.00 97.69 74 LYS A CA 1
ATOM 597 C C . LYS A 1 74 ? -0.090 -1.737 15.422 1.00 97.69 74 LYS A C 1
ATOM 599 O O . LYS A 1 74 ? -0.860 -1.206 16.220 1.00 97.69 74 LYS A O 1
ATOM 604 N N . LYS A 1 75 ? 0.683 -2.783 15.739 1.00 97.50 75 LYS A N 1
ATOM 605 C CA . LYS A 1 75 ? 0.663 -3.441 17.051 1.00 97.50 75 LYS A CA 1
ATOM 606 C C . LYS A 1 75 ? 1.121 -2.505 18.167 1.00 97.50 75 LYS A C 1
ATOM 608 O O . LYS A 1 75 ? 0.448 -2.408 19.185 1.00 97.50 75 LYS A O 1
ATOM 613 N N . SER A 1 76 ? 2.242 -1.807 17.982 1.00 97.69 76 SER A N 1
ATOM 614 C CA . SER A 1 76 ? 2.791 -0.908 19.010 1.00 97.69 76 SER A CA 1
ATOM 615 C C . SER A 1 76 ? 1.899 0.301 19.296 1.00 97.69 76 SER A C 1
ATOM 617 O O . SER A 1 76 ? 1.879 0.796 20.420 1.00 97.69 76 SER A O 1
ATOM 619 N N . ARG A 1 77 ? 1.150 0.774 18.295 1.00 97.38 77 ARG A N 1
ATOM 620 C CA . ARG A 1 77 ? 0.236 1.916 18.417 1.00 97.38 77 ARG A CA 1
ATOM 621 C C . ARG A 1 77 ? -1.196 1.531 18.785 1.00 97.38 77 ARG A C 1
ATOM 623 O O . ARG A 1 77 ? -1.991 2.431 19.032 1.00 97.38 77 ARG A O 1
ATOM 630 N N . GLY A 1 78 ? -1.528 0.238 18.805 1.00 96.69 78 GLY A N 1
ATOM 631 C CA . GLY A 1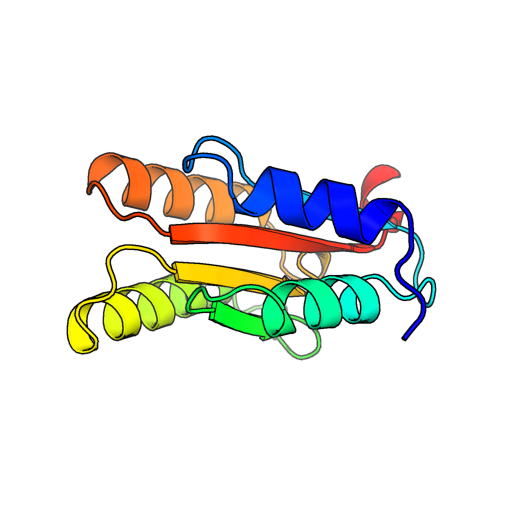 78 ? -2.895 -0.232 19.040 1.00 96.69 78 GLY A CA 1
ATOM 632 C C . GLY A 1 78 ? -3.879 0.240 17.967 1.00 96.69 78 GLY A C 1
ATOM 633 O O . GLY A 1 78 ? -5.025 0.538 18.274 1.00 96.69 78 GLY A O 1
ATOM 634 N N . TRP A 1 79 ? -3.429 0.385 16.718 1.00 97.00 79 TRP A N 1
ATOM 635 C CA . TRP A 1 79 ? -4.311 0.809 15.631 1.00 97.00 79 TRP A CA 1
ATOM 636 C C . TRP A 1 79 ? -5.196 -0.342 15.181 1.00 97.00 79 TRP A C 1
ATOM 638 O O . TRP A 1 79 ? -4.684 -1.421 14.886 1.00 97.00 79 TRP A O 1
ATOM 648 N N . GLU A 1 80 ? -6.495 -0.093 15.034 1.00 95.25 80 GLU A N 1
ATOM 649 C CA . GLU A 1 80 ? -7.435 -1.066 14.467 1.00 95.25 80 GLU A CA 1
ATOM 650 C C . GLU A 1 80 ? -7.159 -1.321 12.983 1.00 95.25 80 GLU A C 1
ATOM 652 O O . GLU A 1 80 ? -7.091 -2.474 12.568 1.00 95.25 80 GLU A O 1
ATOM 657 N N . SER A 1 81 ? -6.873 -0.264 12.216 1.00 96.00 81 SER A N 1
ATOM 658 C CA . SER A 1 81 ? -6.641 -0.310 10.769 1.00 96.00 81 SER A CA 1
ATOM 659 C C . SER A 1 81 ? -5.459 0.575 10.371 1.00 96.00 81 SER A C 1
ATOM 661 O O . SER A 1 81 ? -5.204 1.600 11.007 1.00 96.00 81 SER A O 1
ATOM 663 N N . VAL A 1 82 ? -4.733 0.197 9.319 1.00 97.88 82 VAL A N 1
ATOM 664 C CA . VAL A 1 82 ? -3.634 0.997 8.752 1.00 97.88 82 VAL A CA 1
ATOM 665 C C . VAL A 1 82 ? -3.526 0.786 7.244 1.00 97.88 82 VAL A C 1
ATOM 667 O O . VAL A 1 82 ? -3.789 -0.303 6.737 1.00 97.88 82 VAL A O 1
ATOM 670 N N . ILE A 1 83 ? -3.121 1.827 6.518 1.00 98.25 83 ILE A N 1
ATOM 671 C CA . ILE A 1 83 ? -2.893 1.775 5.072 1.00 98.25 83 ILE A CA 1
ATOM 672 C C . ILE A 1 83 ? -1.392 1.621 4.794 1.00 98.25 83 ILE A C 1
ATOM 674 O O . ILE A 1 83 ? -0.591 2.464 5.196 1.00 98.25 83 ILE A O 1
ATOM 678 N N . LEU A 1 84 ? -1.001 0.578 4.068 1.00 98.38 84 LEU A N 1
ATOM 679 C CA . LEU A 1 84 ? 0.335 0.431 3.495 1.00 98.38 84 LEU A CA 1
ATOM 680 C C . LEU A 1 84 ? 0.301 0.867 2.028 1.00 98.38 84 LEU A C 1
ATOM 682 O O . LEU A 1 84 ? -0.443 0.321 1.210 1.00 98.38 84 LEU A O 1
ATOM 686 N N . VAL A 1 85 ? 1.123 1.862 1.712 1.00 98.25 85 VAL A N 1
ATOM 687 C CA . VAL A 1 85 ? 1.263 2.429 0.375 1.00 98.25 85 VAL A CA 1
ATOM 688 C C . VAL A 1 85 ? 2.655 2.131 -0.159 1.00 98.25 85 VAL A C 1
ATOM 690 O O . VAL A 1 85 ? 3.642 2.456 0.503 1.00 98.25 85 VAL A O 1
ATOM 693 N N . ILE A 1 86 ? 2.735 1.543 -1.353 1.00 97.19 86 ILE A N 1
ATOM 694 C CA . ILE A 1 86 ? 4.006 1.274 -2.037 1.00 97.19 86 ILE A CA 1
ATOM 695 C C . ILE A 1 86 ? 3.979 1.927 -3.416 1.00 97.19 86 ILE A C 1
ATOM 697 O O . ILE A 1 86 ? 3.142 1.583 -4.250 1.00 97.19 86 ILE A O 1
ATOM 701 N N . ASP A 1 87 ? 4.896 2.862 -3.648 1.00 95.44 87 ASP A N 1
ATOM 702 C CA . ASP A 1 87 ? 5.066 3.557 -4.923 1.00 95.44 87 ASP A CA 1
ATOM 703 C C . ASP A 1 87 ? 6.139 2.911 -5.800 1.00 95.44 87 ASP A C 1
ATOM 705 O O . ASP A 1 87 ? 7.102 2.324 -5.304 1.00 95.44 87 ASP A O 1
ATOM 709 N N . GLU A 1 88 ? 5.955 3.039 -7.114 1.00 93.19 88 GLU A N 1
ATOM 710 C CA . GLU A 1 88 ? 6.778 2.433 -8.164 1.00 93.19 88 GLU A CA 1
ATOM 711 C C . GLU A 1 88 ? 6.976 0.913 -7.980 1.00 93.19 88 GLU A C 1
ATOM 713 O O . GLU A 1 88 ? 8.048 0.379 -8.275 1.00 93.19 88 GLU A O 1
ATOM 718 N N . ILE A 1 89 ? 5.928 0.201 -7.533 1.00 93.12 89 ILE A N 1
ATOM 719 C CA . ILE A 1 89 ? 5.972 -1.235 -7.181 1.00 93.12 89 ILE A CA 1
ATOM 720 C C . ILE A 1 89 ? 6.587 -2.108 -8.282 1.00 93.12 89 ILE A C 1
ATOM 722 O O . ILE A 1 89 ? 7.268 -3.090 -8.000 1.00 93.12 89 ILE A O 1
ATOM 726 N N . GLN A 1 90 ? 6.418 -1.712 -9.544 1.00 90.25 90 GLN A N 1
ATOM 727 C CA . GLN A 1 90 ? 6.931 -2.448 -10.691 1.00 90.25 90 GLN A CA 1
ATOM 728 C C . GLN A 1 90 ? 8.456 -2.504 -10.797 1.00 90.25 90 GLN A C 1
ATOM 730 O O . GLN A 1 90 ? 8.979 -3.230 -11.634 1.00 90.25 90 GLN A O 1
ATOM 735 N N . LYS A 1 91 ? 9.179 -1.701 -10.010 1.00 90.38 91 LYS A N 1
ATOM 736 C CA . LYS A 1 91 ? 10.641 -1.784 -9.929 1.00 90.38 91 LYS A CA 1
ATOM 737 C C . LYS A 1 91 ? 11.111 -3.030 -9.182 1.00 90.38 91 LYS A C 1
ATOM 739 O O . LYS A 1 91 ? 12.261 -3.426 -9.349 1.00 90.38 91 LYS A O 1
ATOM 744 N N . ILE A 1 92 ? 10.247 -3.635 -8.369 1.00 91.19 92 ILE A N 1
ATOM 745 C CA . ILE A 1 92 ? 10.569 -4.842 -7.617 1.00 91.19 92 ILE A CA 1
ATOM 746 C C . ILE A 1 92 ? 10.222 -6.061 -8.468 1.00 91.19 92 ILE A C 1
ATOM 748 O O . ILE A 1 92 ? 9.086 -6.220 -8.907 1.00 91.19 92 ILE A O 1
ATOM 752 N N . ALA A 1 93 ? 11.191 -6.940 -8.703 1.00 89.56 93 ALA A N 1
ATOM 753 C CA . ALA A 1 93 ? 10.937 -8.192 -9.404 1.00 89.56 93 ALA A CA 1
ATOM 754 C C . ALA A 1 93 ? 10.012 -9.103 -8.579 1.00 89.56 93 ALA A C 1
ATOM 756 O O . ALA A 1 93 ? 10.103 -9.144 -7.353 1.00 89.56 93 ALA A O 1
ATOM 757 N N . ASN A 1 94 ? 9.136 -9.846 -9.258 1.00 90.50 94 ASN A N 1
ATOM 758 C CA . ASN A 1 94 ? 8.185 -10.771 -8.633 1.00 90.50 94 ASN A CA 1
ATOM 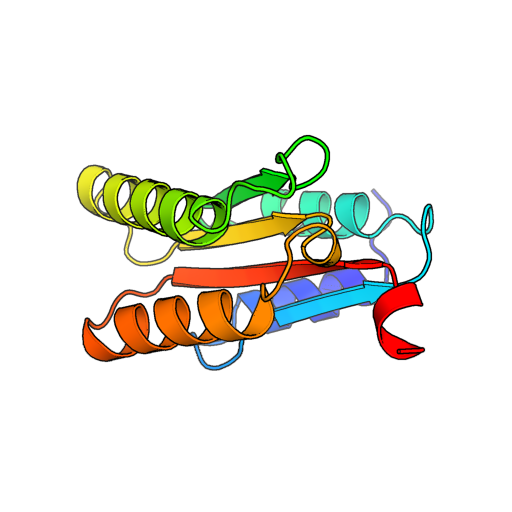759 C C . ASN A 1 94 ? 7.283 -10.141 -7.546 1.00 90.50 94 ASN A C 1
ATOM 761 O O . ASN A 1 94 ? 6.846 -10.798 -6.600 1.00 90.50 94 ASN A O 1
ATOM 765 N N . TRP A 1 95 ? 7.016 -8.837 -7.654 1.00 93.44 95 TRP A N 1
ATOM 766 C CA . TRP A 1 95 ? 6.290 -8.096 -6.625 1.00 93.44 95 TRP A CA 1
ATOM 767 C C . TRP A 1 95 ? 4.884 -8.646 -6.366 1.00 93.44 95 TRP A C 1
ATOM 769 O O . TRP A 1 95 ? 4.422 -8.621 -5.229 1.00 93.44 95 TRP A O 1
ATOM 779 N N . SER A 1 96 ? 4.204 -9.145 -7.401 1.00 93.88 96 SER A N 1
ATOM 780 C CA . SER A 1 96 ? 2.815 -9.600 -7.324 1.00 93.88 96 SER A CA 1
ATOM 781 C C . SER A 1 96 ? 2.663 -10.844 -6.449 1.00 93.88 96 SER A C 1
ATOM 783 O O . SER A 1 96 ? 1.748 -10.895 -5.626 1.00 93.88 96 SER A O 1
ATOM 785 N N . GLU A 1 97 ? 3.575 -11.814 -6.569 1.00 95.81 97 GLU A N 1
ATOM 786 C CA . GLU A 1 97 ? 3.588 -13.017 -5.732 1.00 95.81 97 GLU A CA 1
ATOM 787 C C . GLU A 1 97 ? 3.844 -12.669 -4.264 1.00 95.81 97 GLU A C 1
ATOM 789 O O . GLU A 1 97 ? 3.132 -13.149 -3.381 1.00 95.81 97 GLU A O 1
ATOM 794 N N . VAL A 1 98 ? 4.812 -11.785 -3.994 1.00 96.44 98 VAL A N 1
ATOM 795 C CA . VAL A 1 98 ? 5.147 -11.371 -2.623 1.00 96.44 98 VAL A CA 1
ATOM 796 C C . VAL A 1 98 ? 4.004 -10.570 -1.998 1.00 96.44 98 VAL A C 1
ATOM 798 O O . VAL A 1 98 ? 3.589 -10.868 -0.882 1.00 96.44 98 VAL A O 1
ATOM 801 N N . VAL A 1 99 ? 3.431 -9.608 -2.729 1.00 97.50 99 VAL A N 1
ATOM 802 C CA . VAL A 1 99 ? 2.246 -8.850 -2.295 1.00 97.50 99 VAL A CA 1
ATOM 803 C C . VAL A 1 99 ? 1.097 -9.793 -1.950 1.00 97.50 99 VAL A C 1
ATOM 805 O O . VAL A 1 99 ? 0.469 -9.632 -0.904 1.00 97.50 99 VAL A O 1
ATOM 808 N N . LYS A 1 100 ? 0.814 -10.780 -2.809 1.00 97.31 100 LYS A N 1
ATOM 809 C CA . LYS A 1 100 ? -0.267 -11.736 -2.568 1.00 97.31 100 LYS A CA 1
ATOM 810 C C . LYS A 1 100 ? 0.008 -12.592 -1.335 1.00 97.31 100 LYS A C 1
ATOM 812 O O . LYS A 1 100 ? -0.882 -12.742 -0.504 1.00 97.31 100 LYS A O 1
ATOM 817 N N . LYS A 1 101 ? 1.233 -13.096 -1.189 1.00 97.75 101 LYS A N 1
ATOM 818 C CA . LYS A 1 101 ? 1.656 -13.863 -0.014 1.00 97.75 101 LYS A CA 1
ATOM 819 C C . LYS A 1 101 ? 1.436 -13.074 1.280 1.00 97.75 101 LYS A C 1
ATOM 821 O O . LYS A 1 101 ? 0.827 -13.595 2.208 1.00 97.75 101 LYS A O 1
ATOM 826 N N . GLU A 1 102 ? 1.902 -11.827 1.347 1.00 98.25 102 GLU A N 1
ATOM 827 C CA . GLU A 1 102 ? 1.765 -10.999 2.554 1.00 98.25 102 GLU A CA 1
ATOM 828 C C . GLU A 1 102 ? 0.309 -10.586 2.828 1.00 98.25 102 GLU A C 1
ATOM 830 O O . GLU A 1 102 ? -0.117 -10.523 3.983 1.00 98.25 102 GLU A O 1
ATOM 835 N N . TRP A 1 103 ? -0.477 -10.347 1.774 1.00 98.12 103 TRP A N 1
ATOM 836 C CA . TRP A 1 103 ? -1.913 -10.090 1.883 1.00 98.12 103 TRP A CA 1
ATOM 837 C C . TRP A 1 103 ? -2.684 -11.296 2.431 1.00 98.12 103 TRP A C 1
ATOM 839 O O . TR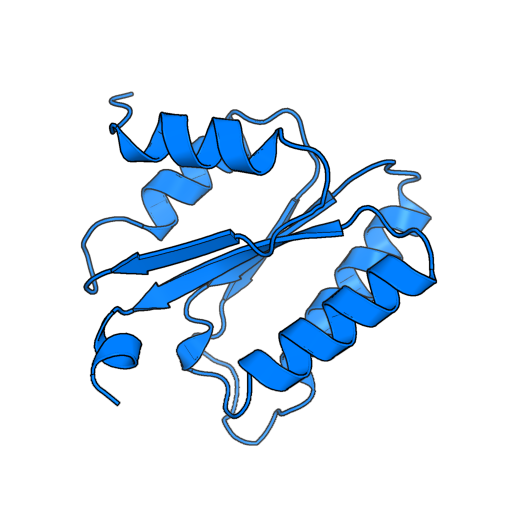P A 1 103 ? -3.563 -11.139 3.286 1.00 98.12 103 TRP A O 1
ATOM 849 N N . ASP A 1 104 ? -2.374 -12.495 1.944 1.00 97.94 104 ASP A N 1
ATOM 850 C CA . ASP A 1 104 ? -3.001 -13.732 2.400 1.00 97.94 104 ASP A CA 1
ATOM 851 C C . ASP A 1 104 ? -2.599 -14.025 3.860 1.00 97.94 104 ASP A C 1
ATOM 853 O O . ASP A 1 104 ? -3.465 -14.368 4.663 1.00 97.94 104 ASP A O 1
ATOM 857 N N . ASP A 1 105 ? -1.341 -13.775 4.247 1.00 98.25 105 ASP A N 1
ATOM 858 C CA . ASP A 1 105 ? -0.874 -13.895 5.638 1.00 98.25 105 ASP A CA 1
ATOM 859 C C . ASP A 1 105 ? -1.619 -12.951 6.594 1.00 98.25 105 ASP A C 1
ATOM 861 O O . ASP A 1 105 ? -2.058 -13.364 7.667 1.00 98.25 105 ASP A O 1
ATOM 865 N N . ASP A 1 106 ? -1.823 -11.691 6.203 1.00 97.81 106 ASP A N 1
ATOM 866 C CA . ASP A 1 106 ? -2.617 -10.749 6.997 1.00 97.81 106 ASP A CA 1
ATOM 867 C C . ASP A 1 106 ? -4.087 -11.154 7.086 1.00 97.81 106 ASP A C 1
ATOM 869 O O . ASP A 1 106 ? -4.718 -10.929 8.113 1.00 97.81 106 ASP A O 1
ATOM 873 N N . THR A 1 107 ? -4.629 -11.773 6.035 1.00 96.62 107 THR A N 1
ATOM 874 C CA . THR A 1 107 ? -5.995 -12.310 6.057 1.00 96.62 107 THR A CA 1
ATOM 875 C C . THR A 1 107 ? -6.102 -13.479 7.028 1.00 96.62 107 THR A C 1
ATOM 877 O O . THR A 1 107 ? -7.041 -13.526 7.811 1.00 96.62 107 THR A O 1
ATOM 880 N N . PHE A 1 108 ? -5.128 -14.390 7.015 1.00 97.62 108 PHE A N 1
ATOM 881 C CA . PHE A 1 108 ? -5.096 -15.544 7.912 1.00 97.62 108 PHE A CA 1
ATOM 882 C C . PHE A 1 108 ? -4.962 -15.149 9.390 1.00 97.62 108 PHE A C 1
ATOM 884 O O . PHE A 1 108 ? -5.464 -15.849 10.263 1.00 97.62 108 PHE A O 1
ATOM 891 N N . HIS A 1 109 ? -4.293 -14.030 9.672 1.00 9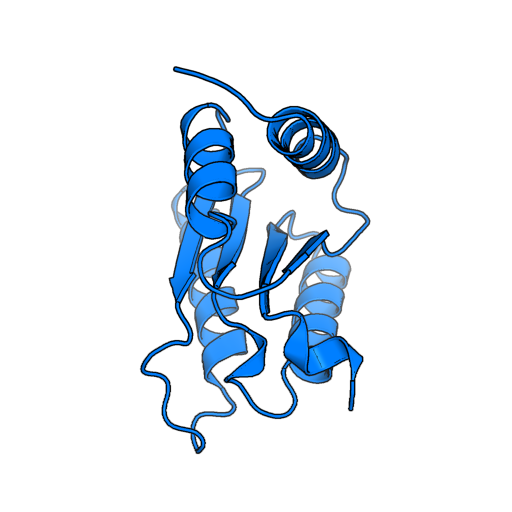7.44 109 HIS A N 1
ATOM 892 C CA . HIS A 1 109 ? -4.058 -13.533 11.029 1.00 97.44 109 HIS A CA 1
ATOM 893 C C . HIS A 1 109 ? -4.960 -12.351 11.424 1.00 97.44 109 HIS A C 1
ATOM 895 O O . HIS A 1 109 ? -4.616 -11.621 12.357 1.00 97.44 109 HIS A O 1
ATOM 901 N N . ASP A 1 110 ? -6.057 -12.118 10.695 1.00 96.25 110 ASP A N 1
ATOM 902 C CA . ASP A 1 110 ? -7.042 -11.058 10.962 1.00 96.25 110 ASP A CA 1
ATOM 903 C C . ASP A 1 110 ? -6.428 -9.651 11.126 1.00 96.25 110 ASP A C 1
ATOM 905 O O . ASP A 1 110 ? -6.858 -8.827 11.938 1.00 96.25 110 ASP A O 1
ATOM 909 N N . ARG A 1 111 ? -5.384 -9.344 10.347 1.00 96.44 111 ARG A N 1
ATOM 910 C CA . ARG A 1 111 ? -4.716 -8.038 10.375 1.00 96.44 111 ARG A CA 1
ATOM 911 C C . ARG A 1 111 ? -5.362 -7.101 9.364 1.00 96.44 111 ARG A C 1
ATOM 913 O O . ARG A 1 111 ? -5.197 -7.259 8.155 1.00 96.44 111 ARG A O 1
ATOM 920 N N . ASP A 1 112 ? -6.042 -6.067 9.858 1.00 97.00 112 ASP A N 1
ATOM 921 C CA . ASP A 1 112 ? -6.620 -5.033 8.993 1.00 97.00 112 ASP A CA 1
ATOM 922 C C . ASP A 1 112 ? -5.549 -4.049 8.485 1.00 97.00 112 ASP A C 1
ATOM 924 O O . ASP A 1 112 ? -5.360 -2.945 9.002 1.00 97.00 112 ASP A O 1
ATOM 928 N N . ILE A 1 113 ? -4.790 -4.507 7.487 1.00 97.81 113 ILE A N 1
ATOM 929 C CA . ILE A 1 113 ? -3.816 -3.717 6.734 1.00 97.81 113 ILE A CA 1
ATOM 930 C C . ILE A 1 113 ? -4.332 -3.566 5.302 1.00 97.81 113 ILE A C 1
ATOM 932 O O . ILE A 1 113 ? -4.383 -4.529 4.530 1.00 97.81 113 ILE A O 1
ATOM 936 N N . LYS A 1 114 ? -4.736 -2.346 4.945 1.00 97.81 114 LYS A N 1
ATOM 937 C CA . LYS A 1 114 ? -5.221 -1.997 3.604 1.00 97.81 114 LYS A CA 1
ATOM 938 C C . LYS A 1 114 ? -4.039 -1.676 2.698 1.00 97.81 114 LYS A C 1
ATOM 940 O O . LYS A 1 114 ? -3.135 -0.958 3.113 1.00 97.81 114 LYS A O 1
ATOM 945 N N . ILE A 1 115 ? -4.056 -2.168 1.459 1.00 97.62 115 ILE A N 1
ATOM 946 C CA . ILE A 1 115 ? -2.941 -2.003 0.517 1.00 97.62 115 ILE A CA 1
ATOM 947 C C . ILE A 1 115 ? -3.325 -1.073 -0.625 1.00 97.62 115 ILE A C 1
ATOM 949 O O . ILE A 1 115 ? -4.360 -1.270 -1.264 1.00 97.62 115 ILE A O 1
ATOM 953 N N . LEU A 1 116 ? -2.450 -0.104 -0.901 1.00 97.44 116 LEU A N 1
ATOM 954 C CA . LEU A 1 116 ? -2.507 0.768 -2.066 1.00 97.44 116 LEU A CA 1
ATOM 955 C C . LEU A 1 116 ? -1.166 0.748 -2.807 1.00 97.44 116 LEU A C 1
ATOM 957 O O . LEU A 1 116 ? -0.175 1.317 -2.353 1.00 97.44 116 LEU A O 1
ATOM 961 N N . LEU A 1 117 ? -1.141 0.106 -3.968 1.00 96.88 117 LEU A N 1
ATOM 962 C CA . LEU A 1 117 ? 0.033 0.041 -4.830 1.00 96.88 117 LEU A CA 1
ATOM 963 C C . LEU A 1 117 ? -0.054 1.119 -5.904 1.00 96.88 117 LEU A C 1
ATOM 965 O O . LEU A 1 117 ? -1.102 1.298 -6.525 1.00 96.88 117 LEU A O 1
ATOM 969 N N . LEU A 1 118 ? 1.045 1.820 -6.154 1.00 95.44 118 LEU A N 1
ATOM 970 C CA . LEU A 1 118 ? 1.162 2.753 -7.263 1.00 95.44 118 LEU A CA 1
ATOM 971 C C . LEU A 1 118 ? 2.213 2.233 -8.233 1.00 95.44 118 LEU A C 1
ATOM 973 O O . LEU A 1 118 ? 3.282 1.771 -7.832 1.00 95.44 118 LEU A O 1
ATOM 977 N N . GLY A 1 119 ? 1.912 2.338 -9.523 1.00 91.88 119 GLY A N 1
ATOM 978 C CA . GLY A 1 119 ? 2.855 1.923 -10.545 1.00 91.88 119 GLY A CA 1
ATOM 979 C C . GLY A 1 119 ? 2.672 2.601 -11.891 1.00 91.88 119 GLY A C 1
ATOM 980 O O . GLY A 1 119 ? 1.677 3.280 -12.177 1.00 91.88 119 GLY A O 1
ATOM 981 N N . SER A 1 120 ? 3.684 2.459 -12.743 1.00 86.94 120 SER A N 1
ATOM 982 C CA . SER A 1 120 ? 3.623 2.976 -14.109 1.00 86.94 120 SER A CA 1
ATOM 983 C C . SER A 1 120 ? 2.901 2.008 -15.054 1.00 86.94 120 SER A C 1
ATOM 985 O O . SER A 1 120 ? 3.084 0.799 -14.980 1.00 86.94 120 SER A O 1
ATOM 987 N N . SER A 1 121 ? 2.101 2.531 -15.988 1.00 70.44 121 SER A N 1
ATOM 988 C CA . SER A 1 121 ? 1.324 1.720 -16.944 1.00 70.44 121 SER A CA 1
ATOM 989 C C . SER A 1 121 ? 2.162 0.962 -17.975 1.00 70.44 121 SER A C 1
ATOM 991 O O . SER A 1 121 ? 1.600 0.170 -18.722 1.00 70.44 121 SER A O 1
ATOM 993 N N . ARG A 1 122 ? 3.489 1.162 -18.021 1.00 62.44 122 ARG A N 1
ATOM 994 C CA . ARG A 1 122 ? 4.379 0.342 -18.863 1.00 62.44 122 ARG A CA 1
ATOM 995 C C . ARG A 1 122 ? 4.290 -1.150 -18.523 1.00 62.44 122 ARG A C 1
ATOM 997 O O . ARG A 1 122 ? 4.531 -1.963 -19.394 1.00 62.44 122 ARG A O 1
ATOM 1004 N N . VAL A 1 123 ? 3.875 -1.471 -17.300 1.00 55.00 123 VAL A N 1
ATOM 1005 C CA . VAL A 1 123 ? 3.638 -2.834 -16.803 1.00 55.00 123 VAL A CA 1
ATOM 1006 C C . VAL A 1 123 ? 2.484 -3.544 -17.510 1.00 55.00 123 VAL A C 1
ATOM 1008 O O . VAL A 1 123 ? 2.457 -4.760 -17.537 1.00 55.00 123 VAL A O 1
ATOM 1011 N N . LEU A 1 124 ? 1.514 -2.814 -18.073 1.00 55.75 124 LEU A N 1
ATOM 1012 C CA . LEU A 1 124 ? 0.352 -3.422 -18.740 1.00 55.75 124 LEU A CA 1
ATOM 1013 C C . LEU A 1 124 ? 0.647 -3.865 -20.185 1.00 55.75 124 LEU A C 1
ATOM 1015 O O . LEU A 1 124 ? -0.258 -4.337 -20.866 1.00 55.75 124 LEU A O 1
ATOM 1019 N N . LEU A 1 125 ? 1.870 -3.637 -20.670 1.00 49.41 125 LEU A N 1
ATOM 1020 C CA . LEU A 1 125 ? 2.306 -3.942 -22.035 1.00 49.41 125 LEU A CA 1
ATOM 1021 C C . LEU A 1 125 ? 3.316 -5.101 -22.090 1.00 49.41 125 LEU A C 1
ATOM 1023 O O . LEU A 1 125 ? 3.859 -5.357 -23.163 1.00 49.41 125 LEU A O 1
ATOM 1027 N N . GLU A 1 126 ? 3.567 -5.763 -20.957 1.00 44.88 126 GLU A N 1
ATOM 1028 C CA . GLU A 1 126 ? 4.362 -6.995 -20.851 1.00 44.88 126 GLU A CA 1
ATOM 1029 C C . GLU A 1 126 ? 3.460 -8.211 -20.621 1.00 44.88 126 GLU A C 1
ATOM 1031 O O . GLU A 1 126 ? 2.459 -8.075 -19.876 1.00 44.88 126 GLU A O 1
#

Secondary structure (DSSP, 8-state):
----HHHHHHHHHHHS-S-S-EEEEE-TTS-HHHHHHHHHHHS-S-EEEEE-TT--TT-TTHHHHHHHHHHHHHHHHT-S-EEEEEESGGGSTTHHHHHHHHHHHHHHTT--EEEEEEEEGGGGG-

Foldseek 3Di:
DDQDPVLVVVLVVQPDAADDAAEAEEAPPPCRVVSVVVSVVPDPAAEDEEEPPPPPQPCLCVVVVLLVVVVVVCVVVVPQAYEYEYEQQVSHPPSVVVVVVSSVVCVVVVNRYHYYYYHYCVVVVD

Sequence (126 aa):
MYKRAEYQLITERIKEPRRFIQVVMGARQIGKSTVVKQVLKDLDMPYQFFSADNVPATNSAWISDCWAAVRSLKKSRGWESVILVIDEIQKIANWSEVVKKEWDDDTFHDRDIKILLLGSSRVLLE

Radius of gyration: 14.29 Å; chains: 1; bounding box: 33×38×41 Å